Protein AF-A0AA45WPL4-F1 (afdb_monomer_lite)

Secondary structure (DSSP, 8-state):
-PPPHHHHHHTT-SSEEEEETTSTTHHHHTTS-EEES-BTTBTTEEEEESSHHHHHHHHHHHTTPPTTSHHHHHHHHHHTT--HHHHHHHHHHHHHHHHHSS--HHHHHHEEEEEETTEEEEEETTTHHHHHHHHHHH---TTTTTSPEEEEETTTTEEEEE-TT-HHHHHHHHHHHH-----

Foldseek 3Di:
DFAAQLVLVVLPQFFKDKDFCPDPCVVVQVVADWDACLQVVHRRIIIGGNHPVLVVVLVVQCVVPDHQALSSQQSVCVSRVAQNQQSNVVSVQSVVCVVPVDRDPQCQQFWKWKGFQNDTGIGGLVCQLVRLVCVCVSGVRPSRLQTWMWIARNNVRDIDTHHRPRSVVVVVVSVVSVDDPDD

Structure (mmCIF, N/CA/C/O backbone):
data_AF-A0AA45WPL4-F1
#
_entry.id   AF-A0AA45WPL4-F1
#
loop_
_atom_site.group_PDB
_atom_site.id
_atom_site.type_symbol
_atom_site.label_atom_id
_atom_site.label_alt_id
_atom_site.label_comp_id
_atom_site.label_asym_id
_atom_site.label_entity_id
_atom_site.label_seq_id
_atom_site.pdbx_PDB_ins_code
_atom_site.Cartn_x
_atom_site.Cartn_y
_atom_site.Cartn_z
_atom_site.occupancy
_atom_site.B_iso_or_equiv
_atom_site.auth_seq_id
_atom_site.auth_comp_id
_atom_site.auth_asym_id
_atom_site.auth_atom_id
_atom_site.pdbx_PDB_model_num
ATOM 1 N N . MET A 1 1 ? -7.779 7.162 -15.766 1.00 62.03 1 MET A N 1
ATOM 2 C CA . MET A 1 1 ? -8.071 7.581 -14.372 1.00 62.03 1 MET A CA 1
ATOM 3 C C . MET A 1 1 ? -7.692 6.439 -13.438 1.00 62.03 1 MET A C 1
ATOM 5 O O . MET A 1 1 ? -8.066 5.308 -13.721 1.00 62.03 1 MET A O 1
ATOM 9 N N . LYS A 1 2 ? -6.918 6.709 -12.378 1.00 86.50 2 LYS A N 1
ATOM 10 C CA . LYS A 1 2 ? -6.468 5.687 -11.415 1.00 86.50 2 LYS A CA 1
ATOM 11 C C . LYS A 1 2 ? -7.660 5.191 -10.585 1.00 86.50 2 LYS A C 1
ATOM 13 O O . LYS A 1 2 ? -8.451 6.012 -10.121 1.00 86.50 2 LYS A O 1
ATOM 18 N N . LYS A 1 3 ? -7.787 3.874 -10.401 1.00 91.75 3 LYS A N 1
ATOM 19 C CA . LYS A 1 3 ? -8.833 3.290 -9.549 1.00 91.75 3 LYS A CA 1
ATOM 20 C C . LYS A 1 3 ? -8.637 3.725 -8.098 1.00 91.75 3 LYS A C 1
ATOM 22 O O . LYS A 1 3 ? -7.510 3.690 -7.602 1.00 91.75 3 LYS A O 1
ATOM 27 N N . ARG A 1 4 ? -9.713 4.124 -7.418 1.00 94.25 4 ARG A N 1
ATOM 28 C CA . ARG A 1 4 ? -9.659 4.506 -5.999 1.00 94.25 4 ARG A CA 1
ATOM 29 C C . ARG A 1 4 ? -9.655 3.258 -5.110 1.00 94.25 4 ARG A C 1
ATOM 31 O O . ARG A 1 4 ? -10.276 2.253 -5.442 1.00 94.25 4 ARG A O 1
ATOM 38 N N . TRP A 1 5 ? -8.976 3.325 -3.967 1.00 95.69 5 TRP A N 1
ATOM 39 C CA . TRP A 1 5 ? -8.842 2.202 -3.025 1.00 95.69 5 TRP A CA 1
ATOM 40 C C . TRP A 1 5 ? -10.181 1.685 -2.491 1.00 95.69 5 TRP A C 1
ATOM 42 O O . TRP A 1 5 ? -10.359 0.475 -2.383 1.00 95.69 5 TRP A O 1
ATOM 52 N N . TYR A 1 6 ? -11.148 2.568 -2.220 1.00 96.69 6 TYR A N 1
ATOM 53 C CA . TYR A 1 6 ? -12.468 2.147 -1.742 1.00 96.69 6 TYR A CA 1
ATOM 54 C C . TYR A 1 6 ? -13.265 1.399 -2.819 1.00 96.69 6 TYR A C 1
ATOM 56 O O . TYR A 1 6 ? -14.029 0.506 -2.489 1.00 96.69 6 TYR A O 1
ATOM 64 N N . GLN A 1 7 ? -13.057 1.702 -4.107 1.00 97.44 7 GLN A N 1
ATOM 65 C CA . GLN A 1 7 ? -13.690 0.954 -5.199 1.00 97.44 7 GLN A CA 1
ATOM 66 C C . GLN A 1 7 ? -13.121 -0.463 -5.280 1.00 97.44 7 GLN A C 1
ATOM 68 O O . GLN A 1 7 ? -13.872 -1.413 -5.408 1.00 97.44 7 GLN A O 1
ATOM 73 N N . ALA A 1 8 ? -11.801 -0.616 -5.129 1.00 97.75 8 ALA A N 1
ATOM 74 C CA . ALA A 1 8 ? -11.160 -1.931 -5.066 1.00 97.75 8 ALA A CA 1
ATOM 75 C C . ALA A 1 8 ? -11.653 -2.787 -3.888 1.00 97.75 8 ALA A C 1
ATOM 77 O O . ALA A 1 8 ? -11.736 -4.009 -3.994 1.00 97.75 8 ALA A O 1
ATOM 78 N N . PHE A 1 9 ? -11.975 -2.138 -2.768 1.00 98.44 9 PHE A N 1
ATOM 79 C CA . PHE A 1 9 ? -12.618 -2.784 -1.632 1.00 98.44 9 PHE A CA 1
ATOM 80 C C . PHE A 1 9 ? -14.067 -3.177 -1.948 1.00 98.44 9 PHE A C 1
ATOM 82 O O . PHE A 1 9 ? -14.431 -4.325 -1.737 1.00 98.44 9 PHE A O 1
ATOM 89 N N . LEU A 1 10 ? -14.877 -2.286 -2.524 1.00 97.88 10 LEU A N 1
ATOM 90 C CA . LEU A 1 10 ? -16.260 -2.611 -2.907 1.00 97.88 10 LEU A CA 1
ATOM 91 C C . LEU A 1 10 ? -16.349 -3.698 -3.994 1.00 97.88 10 LEU A C 1
ATOM 93 O O . LEU A 1 10 ? -17.303 -4.466 -4.004 1.00 97.88 10 LEU A O 1
ATOM 97 N N . ASP A 1 11 ? -15.341 -3.806 -4.860 1.00 97.75 11 ASP A N 1
ATOM 98 C CA . ASP A 1 11 ? -15.209 -4.895 -5.836 1.00 97.75 11 ASP A CA 1
ATOM 99 C C . ASP A 1 11 ? -14.791 -6.236 -5.196 1.00 97.75 11 ASP A C 1
ATOM 101 O O . ASP A 1 11 ? -14.702 -7.246 -5.890 1.00 97.75 11 ASP A O 1
ATOM 105 N N . GLY A 1 12 ? -14.488 -6.262 -3.893 1.00 97.56 12 GLY A N 1
ATOM 106 C CA . GLY A 1 12 ? -14.286 -7.482 -3.104 1.00 97.56 12 GLY A CA 1
ATOM 107 C C . GLY A 1 12 ? -12.872 -8.070 -3.102 1.00 97.56 12 GLY A C 1
ATOM 108 O O . GLY A 1 12 ? -12.621 -9.028 -2.376 1.00 97.56 12 GLY A O 1
ATOM 109 N N . TYR A 1 13 ? -11.922 -7.523 -3.868 1.00 97.19 13 TYR A N 1
ATOM 110 C CA . TYR A 1 13 ? -10.567 -8.095 -3.952 1.00 97.19 13 TYR A CA 1
ATOM 111 C C . TYR A 1 13 ? -9.539 -7.426 -3.035 1.00 97.19 13 TYR A C 1
ATOM 113 O O . TYR A 1 13 ? -8.466 -7.986 -2.817 1.00 97.19 13 TYR A O 1
ATOM 121 N N . LYS A 1 14 ? -9.830 -6.238 -2.490 1.00 97.75 14 LYS A N 1
ATOM 122 C CA . LYS A 1 14 ? -8.986 -5.609 -1.465 1.00 97.75 14 LYS A CA 1
ATOM 123 C C . LYS A 1 14 ? -9.495 -6.001 -0.066 1.00 97.75 14 LYS A C 1
ATOM 125 O O . LYS A 1 14 ? -10.667 -5.755 0.217 1.00 97.75 14 LYS A O 1
ATOM 130 N N . PRO A 1 15 ? -8.648 -6.560 0.822 1.00 98.31 15 PRO A N 1
ATOM 131 C CA . PRO A 1 15 ? -9.104 -7.157 2.086 1.00 98.31 15 PRO A CA 1
ATOM 132 C C . PRO A 1 15 ? -9.588 -6.132 3.119 1.00 98.31 15 PRO A C 1
ATOM 134 O O . PRO A 1 15 ? -10.511 -6.407 3.888 1.00 98.31 15 PRO A O 1
ATOM 137 N N . ALA A 1 16 ? -8.976 -4.948 3.130 1.00 98.62 16 ALA A N 1
ATOM 138 C CA . ALA A 1 16 ? -9.343 -3.852 4.010 1.00 98.62 16 ALA A CA 1
ATOM 139 C C . ALA A 1 16 ? -9.101 -2.501 3.337 1.00 98.62 16 ALA A C 1
ATOM 141 O O . ALA A 1 16 ? -8.290 -2.380 2.411 1.00 98.62 16 ALA A O 1
ATOM 142 N N . VAL A 1 17 ? -9.780 -1.466 3.822 1.00 98.38 17 VAL A N 1
ATOM 143 C CA . VAL A 1 17 ? -9.595 -0.096 3.348 1.00 98.38 17 VAL A CA 1
ATOM 144 C C . VAL A 1 17 ? -9.651 0.899 4.496 1.00 98.38 17 VAL A C 1
ATOM 146 O O . VAL A 1 17 ? -10.545 0.847 5.334 1.00 98.38 17 VAL A O 1
ATOM 149 N N . LEU A 1 18 ? -8.678 1.806 4.521 1.00 97.69 18 LEU A N 1
ATOM 150 C CA . LEU A 1 18 ? -8.661 2.952 5.417 1.00 97.69 18 LEU A CA 1
ATOM 151 C C . LEU A 1 18 ? -9.341 4.129 4.718 1.00 97.69 18 LEU A C 1
ATOM 153 O O . LEU A 1 18 ? -8.973 4.471 3.594 1.00 97.69 18 LEU A O 1
ATOM 157 N N . GLU A 1 19 ? -10.322 4.737 5.369 1.00 96.94 19 GLU A N 1
ATOM 158 C CA . GLU A 1 19 ? -11.061 5.879 4.834 1.00 96.94 19 GLU A CA 1
ATOM 159 C C . GLU A 1 19 ? -11.538 6.795 5.965 1.00 96.94 19 GLU A C 1
ATOM 161 O O . GLU A 1 19 ? -11.594 6.389 7.126 1.00 96.94 19 GLU A O 1
ATOM 166 N N . LEU A 1 20 ? -11.879 8.041 5.645 1.00 96.69 20 LEU A N 1
ATOM 167 C CA . LEU A 1 20 ? -12.448 8.971 6.619 1.00 96.69 20 LEU A CA 1
ATOM 168 C C . LEU A 1 20 ? -13.971 8.856 6.668 1.00 96.69 20 LEU A C 1
ATOM 170 O O . LEU A 1 20 ? -14.632 8.784 5.632 1.00 96.69 20 LEU A O 1
ATOM 174 N N . ASN A 1 21 ? -14.555 8.955 7.863 1.00 95.19 21 ASN A N 1
ATOM 175 C CA . ASN A 1 21 ? -16.013 8.978 8.022 1.00 95.19 21 ASN A CA 1
ATOM 176 C C . ASN A 1 21 ? -16.698 10.221 7.420 1.00 95.19 21 ASN A C 1
ATOM 178 O O . ASN A 1 21 ? -17.917 10.251 7.275 1.00 95.19 21 ASN A O 1
ATOM 182 N N . THR A 1 22 ? -15.918 11.226 7.019 1.00 94.56 22 THR A N 1
ATOM 183 C CA . THR A 1 22 ? -16.379 12.406 6.277 1.00 94.56 22 THR A CA 1
ATOM 184 C C . THR A 1 22 ? -16.281 12.248 4.760 1.00 94.56 22 THR A C 1
ATOM 186 O O . THR A 1 22 ? -16.715 13.136 4.030 1.00 94.56 22 THR A O 1
ATOM 189 N N . HIS A 1 23 ? -15.670 11.172 4.259 1.00 94.31 23 HIS A N 1
ATOM 190 C CA . HIS A 1 23 ? -15.522 10.956 2.825 1.00 94.31 23 HIS A CA 1
ATOM 191 C C . HIS A 1 23 ? -16.828 10.430 2.207 1.00 94.31 23 HIS A C 1
ATOM 193 O O . HIS A 1 23 ? -17.570 9.672 2.830 1.00 94.31 23 HIS A O 1
ATOM 199 N N . GLN A 1 24 ? -17.095 10.783 0.945 1.00 93.44 24 GLN A N 1
ATOM 200 C CA . GLN A 1 24 ? -18.337 10.419 0.243 1.00 93.44 24 GLN A CA 1
ATOM 201 C C . GLN A 1 24 ? -18.592 8.903 0.150 1.00 93.44 24 GLN A C 1
ATOM 203 O O . GLN A 1 24 ? -19.737 8.480 0.021 1.00 93.44 24 GLN A O 1
ATOM 208 N N . SER A 1 25 ? -17.538 8.081 0.219 1.00 92.75 25 SER A N 1
ATOM 209 C CA . SER A 1 25 ? -17.641 6.616 0.182 1.00 92.75 25 SER A CA 1
ATOM 210 C C . SER A 1 25 ? -18.084 6.001 1.512 1.00 92.75 25 SER A C 1
ATOM 212 O O . SER A 1 25 ? -18.474 4.836 1.522 1.00 92.75 25 SER A O 1
ATOM 214 N N . TYR A 1 26 ? -18.063 6.747 2.625 1.00 95.38 26 TYR A N 1
ATOM 215 C CA . TYR A 1 26 ? -18.383 6.212 3.953 1.00 95.38 26 TYR A CA 1
ATOM 216 C C . TYR A 1 26 ? -19.771 5.563 4.007 1.00 95.38 26 TYR A C 1
ATOM 218 O O . TYR A 1 26 ? -19.935 4.503 4.603 1.00 95.38 26 TYR A O 1
ATOM 226 N N . SER A 1 27 ? -20.761 6.145 3.325 1.00 95.38 27 SER A N 1
ATOM 227 C CA . SER A 1 27 ? -22.127 5.608 3.272 1.00 95.38 27 SER A CA 1
ATOM 228 C C . SER A 1 27 ? -22.209 4.202 2.670 1.00 95.38 27 SER A C 1
ATOM 230 O O . SER A 1 27 ? -23.088 3.442 3.064 1.00 95.38 27 SER A O 1
ATOM 232 N N . GLN A 1 28 ? -21.298 3.854 1.757 1.00 96.00 28 GLN A N 1
ATOM 233 C CA . GLN A 1 28 ? -21.207 2.528 1.139 1.00 96.00 28 GLN A CA 1
ATOM 234 C C . GLN A 1 28 ? -20.368 1.556 1.978 1.00 96.00 28 GLN A C 1
ATOM 236 O O . GLN A 1 28 ? -20.540 0.347 1.870 1.00 96.00 28 GLN A O 1
ATOM 241 N N . LEU A 1 29 ? -19.446 2.079 2.790 1.00 97.62 29 LEU A N 1
ATOM 242 C CA . LEU A 1 29 ? -18.500 1.288 3.577 1.00 97.62 29 LEU A CA 1
ATOM 243 C C . LEU A 1 29 ? -19.014 0.959 4.983 1.00 97.62 29 LEU A C 1
ATOM 245 O O . LEU A 1 29 ? -18.652 -0.077 5.523 1.00 97.62 29 LEU A O 1
ATOM 249 N N . LYS A 1 30 ? -19.868 1.803 5.575 1.00 96.44 30 LYS A N 1
ATOM 250 C CA . LYS A 1 30 ? -20.337 1.669 6.969 1.00 96.44 30 LYS A CA 1
ATOM 251 C C . LYS A 1 30 ? -21.077 0.363 7.288 1.00 96.44 30 LYS A C 1
ATOM 253 O O . LYS A 1 30 ? -21.182 0.017 8.458 1.00 96.44 30 LYS A O 1
ATOM 258 N N . GLU A 1 31 ? -21.574 -0.334 6.267 1.00 95.94 31 GLU A N 1
ATOM 259 C CA . GLU A 1 31 ? -22.240 -1.636 6.406 1.00 95.94 31 GLU A CA 1
ATOM 260 C C . GLU A 1 31 ? -21.239 -2.793 6.594 1.00 95.94 31 GLU A C 1
ATOM 262 O O . GLU A 1 31 ? -21.626 -3.887 6.995 1.00 95.94 31 GLU A O 1
ATOM 267 N N . TYR A 1 32 ? -19.950 -2.567 6.320 1.00 98.50 32 TYR A N 1
ATOM 268 C CA . TYR A 1 32 ? -18.888 -3.549 6.531 1.00 98.50 32 TYR A CA 1
ATOM 269 C C . TYR A 1 32 ? -18.350 -3.487 7.971 1.00 98.50 32 TYR A C 1
ATOM 271 O O . TYR A 1 32 ? -18.345 -2.408 8.583 1.00 98.50 32 TYR A O 1
ATOM 279 N N . PRO A 1 33 ? -17.823 -4.606 8.511 1.00 98.62 33 PRO A N 1
ATOM 280 C CA . PRO A 1 33 ? -17.096 -4.605 9.776 1.00 98.62 33 PRO A CA 1
ATOM 281 C C . PRO A 1 33 ? -15.981 -3.560 9.765 1.00 98.62 33 PRO A C 1
ATOM 283 O O . PRO A 1 33 ? -15.220 -3.466 8.797 1.00 98.62 33 PRO A O 1
ATOM 286 N N . HIS A 1 34 ? -15.886 -2.754 10.821 1.00 98.44 34 HIS A N 1
ATOM 287 C CA . HIS A 1 34 ? -14.920 -1.663 10.870 1.00 98.44 34 HIS A CA 1
ATOM 288 C C . HIS A 1 34 ? -14.485 -1.284 12.281 1.00 98.44 34 HIS A C 1
ATOM 290 O O . HIS A 1 34 ? -15.150 -1.568 13.277 1.00 98.44 34 HIS A O 1
ATOM 296 N N . ILE A 1 35 ? -13.341 -0.608 12.342 1.00 97.62 35 ILE A N 1
ATOM 297 C CA . ILE A 1 35 ? -12.788 0.012 13.546 1.00 97.62 35 ILE A CA 1
ATOM 298 C C . ILE A 1 35 ? -12.662 1.508 13.274 1.00 97.62 35 ILE A C 1
ATOM 300 O O . ILE A 1 35 ? -12.167 1.903 12.218 1.00 97.62 35 ILE A O 1
ATOM 304 N N . THR A 1 36 ? -13.107 2.336 14.213 1.00 96.75 36 THR A N 1
ATOM 305 C CA . THR A 1 36 ? -12.966 3.796 14.160 1.00 96.75 36 THR A CA 1
ATOM 306 C C . THR A 1 36 ? -11.709 4.252 14.901 1.00 96.75 36 THR A C 1
ATOM 308 O O . THR A 1 36 ? -11.158 3.517 15.717 1.00 96.75 36 THR A O 1
ATOM 311 N N . HIS A 1 37 ? -11.257 5.478 14.626 1.00 94.12 37 HIS A N 1
ATOM 312 C CA . HIS A 1 37 ? -10.102 6.110 15.276 1.00 94.12 37 HIS A CA 1
ATOM 313 C C . HIS A 1 37 ? -8.799 5.311 15.119 1.00 94.12 37 HIS A C 1
ATOM 315 O O . HIS A 1 37 ? -7.973 5.258 16.027 1.00 94.12 37 HIS A O 1
ATOM 321 N N . VAL A 1 38 ? -8.620 4.661 13.967 1.00 94.00 38 VAL A N 1
ATOM 322 C CA . VAL A 1 38 ? -7.483 3.760 13.733 1.00 94.00 38 VAL A CA 1
ATOM 323 C C . VAL A 1 38 ? -6.170 4.529 13.696 1.00 94.00 38 VAL A C 1
ATOM 325 O O . VAL A 1 38 ? -5.194 4.069 14.281 1.00 94.00 38 VAL A O 1
ATOM 328 N N . LEU A 1 39 ? -6.146 5.698 13.049 1.00 93.06 39 LEU A N 1
ATOM 329 C CA . LEU A 1 39 ? -5.015 6.624 13.040 1.00 93.06 39 LEU A CA 1
ATOM 330 C C . LEU A 1 39 ? -5.104 7.590 14.238 1.00 93.06 39 LEU A C 1
ATOM 332 O O . LEU A 1 39 ? -6.079 8.341 14.321 1.00 93.06 39 LEU A O 1
ATOM 336 N N . PRO A 1 40 ? -4.088 7.674 15.117 1.00 88.25 40 PRO A N 1
ATOM 337 C CA . PRO A 1 40 ? -4.193 8.489 16.332 1.00 88.25 40 PRO A CA 1
ATOM 338 C C . PRO A 1 40 ? -4.284 10.009 16.088 1.00 88.25 40 PRO A C 1
ATOM 340 O O . PRO A 1 40 ? -4.866 10.720 16.900 1.00 88.25 40 PRO A O 1
ATOM 343 N N . HIS A 1 41 ? -3.741 10.521 14.979 1.00 89.88 41 HIS A N 1
ATOM 344 C CA . HIS A 1 41 ? -3.797 11.945 14.604 1.00 89.88 41 HIS A CA 1
ATOM 345 C C . HIS A 1 41 ? -5.023 12.296 13.754 1.00 89.88 41 HIS A C 1
ATOM 347 O O . HIS A 1 41 ? -5.254 13.466 13.461 1.00 89.88 41 HIS A O 1
ATOM 353 N N . GLU A 1 42 ? -5.801 11.299 13.332 1.00 94.62 42 GLU A N 1
ATOM 354 C CA . GLU A 1 42 ? -6.963 11.501 12.479 1.00 94.62 42 GLU A CA 1
ATOM 355 C C . GLU A 1 42 ? -8.157 10.748 13.075 1.00 94.62 42 GLU A C 1
ATOM 357 O O . GLU A 1 42 ? -8.425 9.598 12.710 1.00 94.62 42 GLU A O 1
ATOM 362 N N . PRO A 1 43 ? -8.904 11.374 14.002 1.00 93.12 43 PRO A N 1
ATOM 363 C CA . PRO A 1 43 ? -10.008 10.720 14.696 1.00 93.12 43 PRO A CA 1
ATOM 364 C C . PRO A 1 43 ? -11.158 10.342 13.757 1.00 93.12 43 PRO A C 1
ATOM 366 O O . PRO A 1 43 ? -12.019 9.563 14.146 1.00 93.12 43 PRO A O 1
ATOM 369 N N . ARG A 1 44 ? -11.206 10.841 12.520 1.00 96.50 44 ARG A N 1
ATOM 370 C CA . ARG A 1 44 ? -12.226 10.431 11.539 1.00 96.50 44 ARG A CA 1
ATOM 371 C C . ARG A 1 44 ? -11.861 9.147 10.802 1.00 96.50 44 ARG A C 1
ATOM 373 O O . ARG A 1 44 ? -12.678 8.643 10.032 1.00 96.50 44 ARG A O 1
ATOM 380 N N . SER A 1 45 ? -10.652 8.629 11.005 1.00 97.00 45 SER A N 1
ATOM 381 C CA . SER A 1 45 ? -10.167 7.427 10.334 1.00 97.00 45 SER A CA 1
ATOM 382 C C . SER A 1 45 ? -10.975 6.191 10.722 1.00 97.00 45 SER A C 1
ATOM 384 O O . SER A 1 45 ? -11.259 5.939 11.892 1.00 97.00 45 SER A O 1
ATOM 386 N N . CYS A 1 46 ? -11.345 5.410 9.717 1.00 98.12 46 CYS A N 1
ATOM 387 C CA . CYS A 1 46 ? -12.048 4.146 9.847 1.00 98.12 46 CYS A CA 1
ATOM 388 C C . CYS A 1 46 ? -11.337 3.102 8.984 1.00 98.12 46 CYS A C 1
ATOM 390 O O . CYS A 1 46 ? -11.090 3.344 7.801 1.00 98.12 46 CYS A O 1
ATOM 392 N N . LEU A 1 47 ? -11.015 1.946 9.561 1.00 98.56 47 LEU A N 1
ATOM 393 C CA . LEU A 1 47 ? -10.515 0.789 8.819 1.00 98.56 47 LEU A CA 1
ATOM 394 C C . LEU A 1 47 ? -11.663 -0.199 8.645 1.00 98.56 47 LEU A C 1
ATOM 396 O O . LEU A 1 47 ? -12.165 -0.734 9.632 1.00 98.56 47 LEU A O 1
ATOM 400 N N . PHE A 1 48 ? -12.075 -0.409 7.400 1.00 98.75 48 PHE A N 1
ATOM 401 C CA . PHE A 1 48 ? -13.133 -1.338 7.008 1.00 98.75 48 PHE A CA 1
ATOM 402 C C . PHE A 1 48 ? -12.531 -2.652 6.525 1.00 98.75 48 PHE A C 1
ATOM 404 O O . PHE A 1 48 ? -11.470 -2.649 5.899 1.00 98.75 48 PHE A O 1
ATOM 411 N N . PHE A 1 49 ? -13.228 -3.758 6.770 1.00 98.81 49 PHE A N 1
ATOM 412 C CA . PHE A 1 49 ? -12.792 -5.120 6.471 1.00 98.81 49 PHE A CA 1
ATOM 413 C C . PHE A 1 49 ? -13.858 -5.856 5.662 1.00 98.81 49 PHE A C 1
ATOM 415 O O . PHE A 1 49 ? -15.047 -5.635 5.868 1.00 98.81 49 PHE A O 1
ATOM 422 N N . GLN A 1 50 ? -13.456 -6.770 4.774 1.00 98.25 50 GLN A N 1
ATOM 423 C CA . GLN A 1 50 ? -14.425 -7.571 4.005 1.00 98.25 50 GLN A CA 1
ATOM 424 C C . GLN A 1 50 ? -15.318 -8.452 4.895 1.00 98.25 50 GLN A C 1
ATOM 426 O O . GLN A 1 50 ? -16.417 -8.818 4.490 1.00 98.25 50 GLN A O 1
ATOM 431 N N . ASN A 1 51 ? -14.845 -8.834 6.086 1.00 98.31 51 ASN A N 1
ATOM 432 C CA . ASN A 1 51 ? -15.576 -9.677 7.030 1.00 98.31 51 ASN A CA 1
ATOM 433 C C . ASN A 1 51 ? -15.019 -9.555 8.461 1.00 98.31 51 ASN A C 1
ATOM 435 O O . ASN A 1 51 ? -13.938 -9.002 8.685 1.00 98.31 51 ASN A O 1
ATOM 439 N N . ASP A 1 52 ? -15.758 -10.111 9.425 1.00 98.50 52 ASP A N 1
ATOM 440 C CA . ASP A 1 52 ? -15.408 -10.076 10.849 1.00 98.50 52 ASP A CA 1
ATOM 441 C C . ASP A 1 52 ? -14.117 -10.831 11.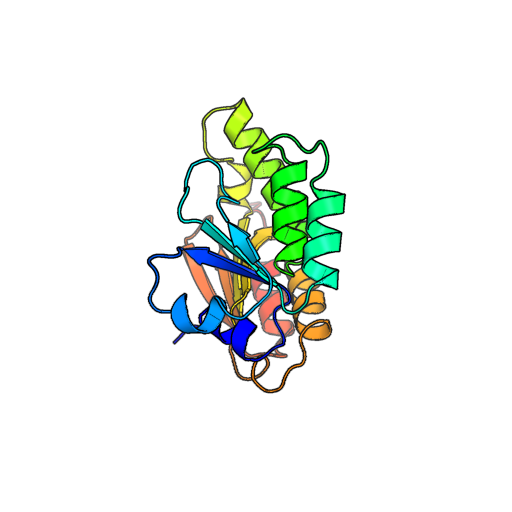176 1.00 98.50 52 ASP A C 1
ATOM 443 O O . ASP A 1 52 ? -13.395 -10.434 12.090 1.00 98.50 52 ASP A O 1
ATOM 447 N N . THR A 1 53 ? -13.787 -11.893 10.433 1.00 98.38 53 THR A N 1
ATOM 448 C CA . THR A 1 53 ? -12.542 -12.650 10.635 1.00 98.38 53 THR A CA 1
ATOM 449 C C . THR A 1 53 ? -11.327 -11.755 10.414 1.00 98.38 53 THR A C 1
ATOM 451 O O . THR A 1 53 ? -10.484 -11.650 11.299 1.00 98.38 53 THR A O 1
ATOM 454 N N . LEU A 1 54 ? -11.280 -11.021 9.297 1.00 98.25 54 LEU A N 1
ATOM 455 C CA . LEU A 1 54 ? -10.186 -10.088 9.006 1.00 98.25 54 LEU A CA 1
ATOM 456 C C . LEU A 1 54 ? -10.086 -8.963 10.044 1.00 98.25 54 LEU A C 1
ATOM 458 O O . LEU A 1 54 ? -8.980 -8.567 10.420 1.00 98.25 54 LEU A O 1
ATOM 462 N N . MET A 1 55 ? -11.228 -8.460 10.523 1.00 98.69 55 MET A N 1
ATOM 463 C CA . MET A 1 55 ? -11.261 -7.446 11.579 1.00 98.69 55 MET A CA 1
ATOM 464 C C . MET A 1 55 ? -10.693 -7.988 12.895 1.00 98.69 55 MET A C 1
ATOM 466 O O . MET A 1 55 ? -9.885 -7.320 13.542 1.00 98.69 55 MET A O 1
ATOM 470 N N . ASN A 1 56 ? -11.110 -9.185 13.306 1.00 98.50 56 ASN A N 1
ATOM 471 C CA . ASN A 1 56 ? -10.664 -9.798 14.555 1.00 98.50 56 ASN A CA 1
ATOM 472 C C . ASN A 1 56 ? -9.180 -10.184 14.497 1.00 98.50 56 ASN A C 1
ATOM 474 O O . ASN A 1 56 ? -8.456 -9.932 15.458 1.00 98.50 56 ASN A O 1
ATOM 478 N N . ASP A 1 57 ? -8.696 -10.680 13.358 1.00 98.19 57 ASP A N 1
ATOM 479 C CA . ASP A 1 57 ? -7.270 -10.941 13.141 1.00 98.19 57 ASP A CA 1
ATOM 480 C C . ASP A 1 57 ? -6.434 -9.667 13.274 1.00 98.19 57 ASP A C 1
ATOM 482 O O . ASP A 1 57 ? -5.361 -9.681 13.879 1.00 98.19 57 ASP A O 1
ATOM 486 N N . PHE A 1 58 ? -6.920 -8.543 12.738 1.00 98.12 58 PHE A N 1
ATOM 487 C CA . PHE A 1 58 ? -6.258 -7.257 12.929 1.00 98.12 58 PHE A CA 1
ATOM 488 C C . PHE A 1 58 ? -6.245 -6.844 14.401 1.00 98.12 58 PHE A C 1
ATOM 490 O O . PHE A 1 58 ? -5.177 -6.518 14.905 1.00 98.12 58 PHE A O 1
ATOM 497 N N . LYS A 1 59 ? -7.379 -6.913 15.111 1.00 98.00 59 LYS A N 1
ATOM 498 C CA . LYS A 1 59 ? -7.432 -6.587 16.550 1.00 98.00 59 LYS A CA 1
ATOM 499 C C . LYS A 1 59 ? -6.427 -7.408 17.356 1.00 98.00 59 LYS A C 1
ATOM 501 O O . LYS A 1 59 ? -5.693 -6.833 18.147 1.00 98.00 59 LYS A O 1
ATOM 506 N N . ASN A 1 60 ? -6.342 -8.711 17.093 1.00 97.75 60 ASN A N 1
ATOM 507 C CA . ASN A 1 60 ? -5.397 -9.602 17.766 1.00 97.75 60 ASN A CA 1
ATOM 508 C C . ASN A 1 60 ? -3.938 -9.232 17.466 1.00 97.75 60 ASN A C 1
ATOM 510 O O . ASN A 1 60 ? -3.113 -9.223 18.370 1.00 97.75 60 ASN A O 1
ATOM 514 N N . ARG A 1 61 ? -3.611 -8.891 16.210 1.00 96.56 61 ARG A N 1
ATOM 515 C CA . ARG A 1 61 ? -2.260 -8.429 15.835 1.00 96.56 61 ARG A CA 1
ATOM 516 C C . ARG A 1 61 ? -1.899 -7.068 16.428 1.00 96.56 61 ARG A C 1
ATOM 518 O O . ARG A 1 61 ? -0.721 -6.774 16.562 1.00 96.56 61 ARG A O 1
ATOM 525 N N . MET A 1 62 ? -2.894 -6.242 16.735 1.00 96.62 62 MET A N 1
ATOM 526 C CA . MET A 1 62 ? -2.706 -4.908 17.303 1.00 96.62 62 MET A CA 1
ATOM 527 C C . MET A 1 62 ? -2.704 -4.896 18.835 1.00 96.62 62 MET A C 1
ATOM 529 O O . MET A 1 62 ? -2.433 -3.848 19.421 1.00 96.62 62 MET A O 1
ATOM 533 N N . ASP A 1 63 ? -3.003 -6.020 19.491 1.00 96.06 63 ASP A N 1
ATOM 534 C CA . ASP A 1 63 ? -3.020 -6.092 20.950 1.00 96.06 63 ASP A CA 1
ATOM 535 C C . ASP A 1 63 ? -1.627 -5.808 21.529 1.00 96.06 63 ASP A C 1
ATOM 537 O O . ASP A 1 63 ? -0.625 -6.392 21.117 1.00 96.06 63 ASP A O 1
ATOM 541 N N . GLY A 1 64 ? -1.552 -4.844 22.447 1.00 95.50 64 GLY A N 1
ATOM 542 C CA . GLY A 1 64 ? -0.292 -4.364 23.021 1.00 95.50 64 GLY A CA 1
ATOM 543 C C . GLY A 1 64 ? 0.639 -3.604 22.063 1.00 95.50 64 GLY A C 1
ATOM 544 O O . GLY A 1 64 ? 1.711 -3.173 22.490 1.00 95.50 64 GLY A O 1
ATOM 545 N N . VAL A 1 65 ? 0.266 -3.394 20.794 1.00 96.31 65 VAL A N 1
ATOM 546 C CA . VAL A 1 65 ? 1.100 -2.661 19.831 1.00 96.31 65 VAL A CA 1
ATOM 547 C C . VAL A 1 65 ? 1.018 -1.160 20.096 1.00 96.31 65 VAL A C 1
ATOM 549 O O . VAL A 1 65 ? -0.048 -0.546 20.023 1.00 96.31 65 VAL A O 1
ATOM 552 N N . GLN A 1 66 ? 2.170 -0.540 20.357 1.00 94.31 66 GLN A N 1
ATOM 553 C CA . GLN A 1 66 ? 2.260 0.904 20.549 1.00 94.31 66 GLN A CA 1
ATOM 554 C C . GLN A 1 66 ? 1.905 1.646 19.254 1.00 94.31 66 GLN A C 1
ATOM 556 O O . GLN A 1 66 ? 2.443 1.352 18.184 1.00 94.31 66 GLN A O 1
ATOM 561 N N . ALA A 1 67 ? 1.035 2.651 19.361 1.00 90.88 67 ALA A N 1
ATOM 562 C CA . ALA A 1 67 ? 0.703 3.545 18.258 1.00 90.88 67 ALA A CA 1
ATOM 563 C C . ALA A 1 67 ? 1.965 4.180 17.640 1.00 90.88 67 ALA A C 1
ATOM 565 O O . ALA A 1 67 ? 2.885 4.546 18.367 1.00 90.88 67 ALA A O 1
ATOM 566 N N . TYR A 1 68 ? 1.993 4.304 16.309 1.00 86.88 68 TYR A N 1
ATOM 567 C CA . TYR A 1 68 ? 3.118 4.836 15.513 1.00 86.88 68 TYR A CA 1
ATOM 568 C C . TYR A 1 68 ? 4.427 4.038 15.531 1.00 86.88 68 TYR A C 1
ATOM 570 O O . TYR A 1 68 ? 5.368 4.405 14.837 1.00 86.88 68 TYR A O 1
ATOM 578 N N . SER A 1 69 ? 4.499 2.921 16.256 1.00 93.88 69 SER A N 1
ATOM 579 C CA . SER A 1 69 ? 5.651 2.021 16.141 1.00 93.88 69 SER A CA 1
ATOM 580 C C . SER A 1 69 ? 5.776 1.435 14.726 1.00 93.88 69 SER A C 1
ATOM 582 O O . SER A 1 69 ? 4.794 1.362 13.975 1.00 93.88 69 SER A O 1
ATOM 584 N N . GLY A 1 70 ? 6.955 0.925 14.355 1.00 95.25 70 GLY A N 1
ATOM 585 C CA . GLY A 1 70 ? 7.088 0.164 13.112 1.00 95.25 70 GLY A CA 1
ATOM 586 C C . GLY A 1 70 ? 6.156 -1.046 13.083 1.00 95.25 70 GLY A C 1
ATOM 587 O O . GLY A 1 70 ? 5.543 -1.313 12.054 1.00 95.25 70 GLY A O 1
ATOM 588 N N . ALA A 1 71 ? 5.930 -1.709 14.224 1.00 96.88 71 ALA A N 1
ATOM 589 C CA . ALA A 1 71 ? 4.943 -2.785 14.341 1.00 96.88 71 ALA A CA 1
ATOM 590 C C . ALA A 1 71 ? 3.515 -2.312 14.004 1.00 96.88 71 ALA A C 1
ATOM 592 O O . ALA A 1 71 ? 2.798 -2.993 13.269 1.00 96.88 71 ALA A O 1
ATOM 593 N N . TYR A 1 72 ? 3.120 -1.119 14.462 1.00 96.75 72 TYR A N 1
ATOM 594 C CA . TYR A 1 72 ? 1.836 -0.507 14.106 1.00 96.75 72 TYR A CA 1
ATOM 595 C C . TYR A 1 72 ? 1.719 -0.308 12.587 1.00 96.75 72 TYR A C 1
ATOM 597 O O . TYR A 1 72 ? 0.748 -0.754 11.967 1.00 96.75 72 TYR A O 1
ATOM 605 N N . HIS A 1 73 ? 2.724 0.318 11.966 1.00 96.88 73 HIS A N 1
ATOM 606 C CA . HIS A 1 73 ? 2.733 0.552 10.519 1.00 96.88 73 HIS A CA 1
ATOM 607 C C . HIS A 1 73 ? 2.758 -0.754 9.722 1.00 96.88 73 HIS A C 1
ATOM 609 O O . HIS A 1 73 ? 2.075 -0.867 8.699 1.00 96.88 73 HIS A O 1
ATOM 615 N N . TYR A 1 74 ? 3.487 -1.749 10.221 1.00 98.19 74 TYR A N 1
ATOM 616 C CA . TYR A 1 74 ? 3.574 -3.068 9.627 1.00 98.19 74 TYR A CA 1
ATOM 617 C C . TYR A 1 74 ? 2.210 -3.766 9.620 1.00 98.19 74 TYR A C 1
ATOM 619 O O . TYR A 1 74 ? 1.682 -4.106 8.561 1.00 98.19 74 TYR A O 1
ATOM 627 N N . HIS A 1 75 ? 1.574 -3.920 10.782 1.00 98.00 75 HIS A N 1
ATOM 628 C CA . HIS A 1 75 ? 0.288 -4.613 10.880 1.00 98.00 75 HIS A CA 1
ATOM 629 C C . HIS A 1 75 ? -0.829 -3.907 10.107 1.00 98.00 75 HIS A C 1
ATOM 631 O O . HIS A 1 75 ? -1.657 -4.582 9.482 1.00 98.00 75 HIS A O 1
ATOM 637 N N . LEU A 1 76 ? -0.829 -2.571 10.076 1.00 97.88 76 LEU A N 1
ATOM 638 C CA . LEU A 1 76 ? -1.753 -1.801 9.247 1.00 97.88 76 LEU A CA 1
ATOM 639 C C . LEU A 1 76 ? -1.520 -2.063 7.750 1.00 97.88 76 LEU A C 1
ATOM 641 O O . LEU A 1 76 ? -2.470 -2.364 7.027 1.00 97.88 76 LEU A O 1
ATOM 645 N N . GLY A 1 77 ? -0.271 -2.006 7.282 1.00 98.06 77 GLY A N 1
ATOM 646 C CA . GLY A 1 77 ? 0.072 -2.225 5.874 1.00 98.06 77 GLY A CA 1
ATOM 647 C C . GLY A 1 77 ? -0.277 -3.631 5.376 1.00 98.06 77 GLY A C 1
ATOM 648 O O . GLY A 1 77 ? -0.890 -3.773 4.315 1.00 98.06 77 GLY A O 1
ATOM 649 N N . ILE A 1 78 ? 0.030 -4.662 6.169 1.00 98.31 78 ILE A N 1
ATOM 650 C CA . ILE A 1 78 ? -0.342 -6.053 5.862 1.00 98.31 78 ILE A CA 1
ATOM 651 C C . ILE A 1 78 ? -1.861 -6.199 5.768 1.00 98.31 78 ILE A C 1
ATOM 653 O O . ILE A 1 78 ? -2.379 -6.812 4.837 1.00 98.31 78 ILE A O 1
ATOM 657 N N . THR A 1 79 ? -2.593 -5.583 6.694 1.00 98.31 79 THR A N 1
ATOM 658 C CA . THR A 1 79 ? -4.061 -5.643 6.727 1.00 98.31 79 THR A CA 1
ATOM 659 C C . THR A 1 79 ? -4.696 -4.976 5.511 1.00 98.31 79 THR A C 1
ATOM 661 O O . THR A 1 79 ? -5.675 -5.481 4.968 1.00 98.31 79 THR A O 1
ATOM 664 N N . LEU A 1 80 ? -4.101 -3.891 5.012 1.00 98.31 80 LEU A N 1
ATOM 665 C CA . LEU A 1 80 ? -4.511 -3.237 3.766 1.00 98.31 80 LEU A CA 1
ATOM 666 C C . LEU A 1 80 ? -4.194 -4.071 2.509 1.00 98.31 80 LEU A C 1
ATOM 668 O O . LEU A 1 80 ? -4.586 -3.682 1.402 1.00 98.31 80 LEU A O 1
ATOM 672 N N . GLY A 1 81 ? -3.525 -5.216 2.660 1.00 98.06 81 GLY A N 1
ATOM 673 C CA . GLY A 1 81 ? -3.220 -6.152 1.585 1.00 98.06 81 GLY A CA 1
ATOM 674 C C . GLY A 1 81 ? -1.983 -5.776 0.775 1.00 98.06 81 GLY A C 1
ATOM 675 O O . GLY A 1 81 ? -1.891 -6.145 -0.398 1.00 98.06 81 GLY A O 1
ATOM 676 N N . PHE A 1 82 ? -1.065 -4.998 1.348 1.00 98.50 82 PHE A N 1
ATOM 677 C CA . PHE A 1 82 ? 0.163 -4.613 0.662 1.00 98.50 82 PHE A CA 1
ATOM 678 C C . PHE A 1 82 ? 1.237 -5.711 0.725 1.00 98.50 82 PHE A C 1
ATOM 680 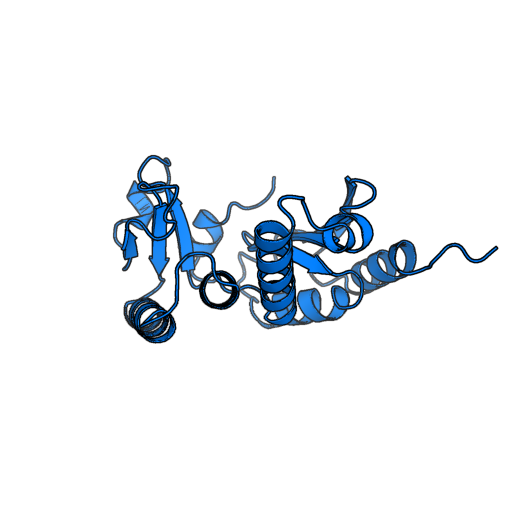O O . PHE A 1 82 ? 1.224 -6.531 1.645 1.00 98.50 82 PHE A O 1
ATOM 687 N N . PRO A 1 83 ? 2.173 -5.723 -0.240 1.00 98.31 83 PRO A N 1
ATOM 688 C CA . PRO A 1 83 ? 3.304 -6.646 -0.239 1.00 98.31 83 PRO A CA 1
ATOM 689 C C . PRO A 1 83 ? 4.182 -6.513 1.021 1.00 98.31 83 PRO A C 1
ATOM 691 O O . PRO A 1 83 ? 4.512 -5.402 1.440 1.00 98.31 83 PRO A O 1
ATOM 694 N N . GLU A 1 84 ? 4.576 -7.638 1.623 1.00 97.88 84 GLU A N 1
ATOM 695 C CA . GLU A 1 84 ? 5.197 -7.669 2.956 1.00 97.88 84 GLU A CA 1
ATOM 696 C C . GLU A 1 84 ? 6.506 -6.874 3.053 1.00 97.88 84 GLU A C 1
ATOM 698 O O . GLU A 1 84 ? 6.650 -6.064 3.967 1.00 97.88 84 GLU A O 1
ATOM 703 N N . ARG A 1 85 ? 7.445 -7.034 2.109 1.00 97.94 85 ARG A N 1
ATOM 704 C CA . ARG A 1 85 ? 8.730 -6.310 2.171 1.00 97.94 85 ARG A CA 1
ATOM 705 C C . ARG A 1 85 ? 8.542 -4.813 1.984 1.00 97.94 85 ARG A C 1
ATOM 707 O O . ARG A 1 85 ? 9.218 -4.027 2.639 1.00 97.94 85 ARG A O 1
ATOM 714 N N . SER A 1 86 ? 7.598 -4.412 1.136 1.00 98.50 86 SER A N 1
ATOM 715 C CA . SER A 1 86 ? 7.221 -3.003 0.978 1.00 98.50 86 SER A CA 1
ATOM 716 C C . SER A 1 86 ? 6.655 -2.420 2.276 1.00 98.50 86 SER A C 1
ATOM 718 O O . SER A 1 86 ? 6.973 -1.290 2.641 1.00 98.50 86 SER A O 1
ATOM 720 N N . VAL A 1 87 ? 5.865 -3.204 3.011 1.00 98.50 87 VAL A N 1
ATOM 721 C CA . VAL A 1 87 ? 5.317 -2.810 4.315 1.00 98.50 87 VAL A CA 1
ATOM 722 C C . VAL A 1 87 ? 6.404 -2.736 5.389 1.00 98.50 87 VAL A C 1
ATOM 724 O O . VAL A 1 87 ? 6.441 -1.757 6.130 1.00 98.50 87 VAL A O 1
ATOM 727 N N . GLN A 1 88 ? 7.311 -3.716 5.455 1.00 98.25 88 GLN A N 1
ATOM 728 C CA . GLN A 1 88 ? 8.469 -3.695 6.363 1.00 98.25 88 GLN A CA 1
ATOM 729 C C . GLN A 1 88 ? 9.358 -2.483 6.097 1.00 98.25 88 GLN A C 1
ATOM 731 O O . GLN A 1 88 ? 9.733 -1.771 7.023 1.00 98.25 88 GLN A O 1
ATOM 736 N N . TYR A 1 89 ? 9.645 -2.219 4.823 1.00 98.06 89 TYR A N 1
ATOM 737 C CA . TYR A 1 89 ? 10.410 -1.058 4.401 1.00 98.06 89 TYR A CA 1
ATOM 738 C C . TYR A 1 89 ? 9.753 0.245 4.846 1.00 98.06 89 TYR A C 1
ATOM 740 O O . TYR A 1 89 ? 10.389 1.054 5.513 1.00 98.06 89 TYR A O 1
ATOM 748 N N . TYR A 1 90 ? 8.465 0.425 4.544 1.00 97.69 90 TYR A N 1
ATOM 749 C CA . TYR A 1 90 ? 7.733 1.618 4.959 1.00 97.69 90 TYR A CA 1
ATOM 750 C C . TYR A 1 90 ? 7.722 1.780 6.484 1.00 97.69 90 TYR A C 1
ATOM 752 O O . TYR A 1 90 ? 7.990 2.872 6.978 1.00 97.69 90 TYR A O 1
ATOM 760 N N . ALA A 1 91 ? 7.455 0.704 7.229 1.00 97.56 91 ALA A N 1
ATOM 761 C CA . ALA A 1 91 ? 7.473 0.712 8.689 1.00 97.56 91 ALA A CA 1
ATOM 762 C C . ALA A 1 91 ? 8.833 1.163 9.240 1.00 97.56 91 ALA A C 1
ATOM 764 O O . ALA A 1 91 ? 8.879 2.065 10.072 1.00 97.56 91 ALA A O 1
ATOM 765 N N . HIS A 1 92 ? 9.928 0.614 8.710 1.00 97.25 92 HIS A N 1
ATOM 766 C CA . HIS A 1 92 ? 11.281 1.003 9.095 1.00 97.25 92 HIS A CA 1
ATOM 767 C C . HIS A 1 92 ? 11.584 2.474 8.768 1.00 97.25 92 HIS A C 1
ATOM 769 O O . HIS A 1 92 ? 12.174 3.186 9.577 1.00 97.25 92 HIS A O 1
ATOM 775 N N . MET A 1 93 ? 11.130 2.967 7.611 1.00 96.94 93 MET A N 1
ATOM 776 C CA . MET A 1 93 ? 11.273 4.379 7.248 1.00 96.94 93 MET A CA 1
ATOM 777 C C . MET A 1 93 ? 10.525 5.297 8.226 1.00 96.94 93 MET A C 1
ATOM 779 O O . MET A 1 93 ? 11.062 6.329 8.614 1.00 96.94 93 MET A O 1
ATOM 783 N N . ARG A 1 94 ? 9.317 4.926 8.674 1.00 95.25 94 ARG A N 1
ATOM 784 C CA . ARG A 1 94 ? 8.580 5.707 9.686 1.00 95.25 94 ARG A CA 1
ATOM 785 C C . ARG A 1 94 ? 9.294 5.733 11.041 1.00 95.25 94 ARG A C 1
ATOM 787 O O . ARG A 1 94 ? 9.317 6.778 11.677 1.00 95.25 94 ARG A O 1
ATOM 794 N N . GLU A 1 95 ? 9.909 4.625 11.458 1.00 94.12 95 GLU A N 1
ATOM 795 C CA . GLU A 1 95 ? 10.714 4.585 12.691 1.00 94.12 95 GLU A CA 1
ATOM 796 C C . GLU A 1 95 ? 11.933 5.513 12.614 1.00 94.12 95 GLU A C 1
ATOM 798 O O . GLU A 1 95 ? 12.234 6.216 13.576 1.00 94.12 95 GLU A O 1
ATOM 803 N N . ILE A 1 96 ? 12.620 5.543 11.467 1.00 94.06 96 ILE A N 1
ATOM 804 C CA . ILE A 1 96 ? 13.739 6.467 11.237 1.00 94.06 96 ILE A CA 1
ATOM 805 C C . ILE A 1 96 ? 13.254 7.919 11.250 1.00 94.06 96 ILE A C 1
ATOM 807 O O . ILE A 1 96 ? 13.901 8.762 11.867 1.00 94.06 96 ILE A O 1
ATOM 811 N N . GLU A 1 97 ? 12.132 8.214 10.588 1.00 94.75 97 GLU A N 1
ATOM 812 C CA . GLU A 1 97 ? 11.552 9.561 10.552 1.00 94.75 97 GLU A CA 1
ATOM 813 C C . GLU A 1 97 ? 11.212 10.064 11.957 1.00 94.75 97 GLU A C 1
ATOM 815 O O . GLU A 1 97 ? 11.553 11.193 12.294 1.00 94.75 97 GLU A O 1
ATOM 820 N N . GLU A 1 98 ? 10.621 9.215 12.799 1.00 91.62 98 GLU A N 1
ATOM 821 C CA . GLU A 1 98 ? 10.319 9.550 14.195 1.00 91.62 98 GLU A CA 1
ATOM 822 C C . GLU A 1 98 ? 11.596 9.790 15.019 1.00 91.62 98 GLU A C 1
ATOM 824 O O . GLU A 1 98 ? 11.657 10.718 15.822 1.00 91.62 98 GLU A O 1
ATOM 829 N N . LEU A 1 99 ? 12.641 8.980 14.809 1.00 91.56 99 LEU A N 1
ATOM 830 C CA . LEU A 1 99 ? 13.913 9.103 15.530 1.00 91.56 99 LEU A CA 1
ATOM 831 C C . LEU A 1 99 ? 14.677 10.383 15.156 1.00 91.56 99 LEU A C 1
ATOM 833 O O . LEU A 1 99 ? 15.292 11.015 16.016 1.00 91.56 99 LEU A O 1
ATOM 837 N N . VAL A 1 100 ? 14.701 10.720 13.865 1.00 93.75 100 VAL A N 1
ATOM 838 C CA . VAL A 1 100 ? 15.543 11.791 13.308 1.00 93.75 100 VAL A CA 1
ATOM 839 C C . VAL A 1 100 ? 14.777 13.111 13.171 1.00 93.75 100 VAL A C 1
ATOM 841 O O . VAL A 1 100 ? 15.391 14.174 13.169 1.00 93.75 100 VAL A O 1
ATOM 844 N N . GLY A 1 101 ? 13.446 13.069 13.085 1.00 94.38 101 GLY A N 1
ATOM 845 C CA . GLY A 1 101 ? 12.595 14.236 12.834 1.00 94.38 101 GLY A CA 1
ATOM 846 C C . GLY A 1 101 ? 12.621 14.725 11.381 1.00 94.38 101 GLY A C 1
ATOM 847 O O . GLY A 1 101 ? 12.108 15.804 11.086 1.00 94.38 101 GLY A O 1
ATOM 848 N N . GLU A 1 102 ? 13.219 13.953 10.471 1.00 94.94 102 GLU A N 1
ATOM 849 C CA . GLU A 1 102 ? 13.353 14.275 9.050 1.00 94.94 102 GLU A CA 1
ATOM 850 C C . GLU A 1 102 ? 12.917 13.099 8.176 1.00 94.94 102 GLU A C 1
ATOM 852 O O . GLU A 1 102 ? 13.065 11.932 8.544 1.00 94.94 102 GLU A O 1
ATOM 857 N N . TYR A 1 103 ? 12.418 13.405 6.976 1.00 93.62 103 TYR A N 1
ATOM 858 C CA . TYR A 1 103 ? 12.009 12.374 6.029 1.00 93.62 103 TYR A CA 1
ATOM 859 C C . TYR A 1 103 ? 13.218 11.517 5.592 1.00 93.62 103 TYR A C 1
ATOM 861 O O . TYR A 1 103 ? 14.242 12.082 5.191 1.00 93.62 103 TYR A O 1
ATOM 869 N N . PRO A 1 104 ? 13.134 10.171 5.605 1.00 95.62 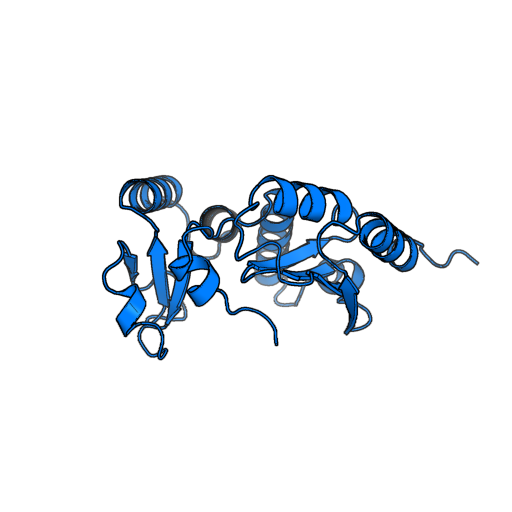104 PRO A N 1
ATOM 870 C CA . PRO A 1 104 ? 14.299 9.318 5.390 1.00 95.62 104 PRO A CA 1
ATOM 871 C C . PRO A 1 104 ? 14.916 9.486 4.001 1.00 95.62 104 PRO A C 1
ATOM 873 O O . PRO A 1 104 ? 14.263 9.274 2.976 1.00 95.62 104 PRO A O 1
ATOM 876 N N . ILE A 1 105 ? 16.215 9.799 3.961 1.00 94.81 105 ILE A N 1
ATOM 877 C CA . ILE A 1 105 ? 16.953 9.988 2.705 1.00 94.81 105 ILE A CA 1
ATOM 878 C C . ILE A 1 105 ? 16.935 8.737 1.823 1.00 94.81 105 ILE A C 1
ATOM 880 O O . ILE A 1 105 ? 16.880 8.851 0.600 1.00 94.81 105 ILE A O 1
ATOM 884 N N . ASP A 1 106 ? 16.933 7.547 2.427 1.00 94.94 106 ASP A N 1
ATOM 885 C CA . ASP A 1 106 ? 16.830 6.294 1.683 1.00 94.94 106 ASP A CA 1
ATOM 886 C C . ASP A 1 106 ? 15.505 6.208 0.910 1.00 94.94 106 ASP A C 1
ATOM 888 O O . ASP A 1 106 ? 15.512 5.886 -0.277 1.00 94.94 106 ASP A O 1
ATOM 892 N N . GLU A 1 107 ? 14.383 6.612 1.515 1.00 95.31 107 GLU A N 1
ATOM 893 C CA . GLU A 1 107 ? 13.086 6.634 0.832 1.00 95.31 107 GLU A CA 1
ATOM 894 C C . GLU A 1 107 ? 13.045 7.655 -0.308 1.00 95.31 107 GLU A C 1
ATOM 896 O O . GLU A 1 107 ? 12.421 7.402 -1.340 1.00 95.31 107 GLU A O 1
ATOM 901 N N . VAL A 1 108 ? 13.768 8.769 -0.186 1.00 94.62 108 VAL A N 1
ATOM 902 C CA . VAL A 1 108 ? 13.934 9.727 -1.291 1.00 94.62 108 VAL A CA 1
ATOM 903 C C . VAL A 1 108 ? 14.755 9.122 -2.429 1.00 94.62 108 VAL A C 1
ATOM 905 O O . VAL A 1 108 ? 14.379 9.244 -3.591 1.00 94.62 108 VAL A O 1
ATOM 908 N N . GLN A 1 109 ? 15.888 8.485 -2.127 1.00 94.81 109 GLN A N 1
ATOM 909 C CA . GLN A 1 109 ? 16.825 8.012 -3.152 1.00 94.81 109 GLN A CA 1
ATOM 910 C C . GLN A 1 109 ? 16.369 6.715 -3.824 1.00 94.81 109 GLN A C 1
ATOM 912 O O . GLN A 1 109 ? 16.556 6.538 -5.036 1.00 94.81 109 GLN A O 1
ATOM 917 N N . ASN A 1 110 ? 15.773 5.818 -3.043 1.00 95.50 110 ASN A N 1
ATOM 918 C CA . ASN A 1 110 ? 15.525 4.433 -3.420 1.00 95.50 110 ASN A CA 1
ATOM 919 C C . ASN A 1 110 ? 14.052 4.026 -3.351 1.00 95.50 110 ASN A C 1
ATOM 921 O O . ASN A 1 110 ? 13.703 2.920 -3.777 1.00 95.50 110 ASN A O 1
ATOM 925 N N . GLY A 1 111 ? 13.179 4.906 -2.864 1.00 96.94 111 GLY A N 1
ATOM 926 C CA . GLY A 1 111 ? 11.754 4.641 -2.801 1.00 96.94 111 GLY A CA 1
ATOM 927 C C . GLY A 1 111 ? 11.095 4.611 -4.179 1.00 96.94 111 GLY A C 1
ATOM 928 O O . GLY A 1 111 ? 11.433 5.364 -5.097 1.00 96.94 111 GLY A O 1
ATOM 929 N N . VAL A 1 112 ? 10.099 3.742 -4.308 1.00 98.19 112 VAL A N 1
ATOM 930 C CA . VAL A 1 112 ? 9.220 3.642 -5.474 1.00 98.19 112 VAL A CA 1
ATOM 931 C C . VAL A 1 112 ? 7.779 3.778 -5.006 1.00 98.19 112 VAL A C 1
ATOM 933 O O . VAL A 1 112 ? 7.313 2.992 -4.186 1.00 98.19 112 VAL A O 1
ATOM 936 N N . GLY A 1 113 ? 7.054 4.766 -5.520 1.00 98.06 113 GLY A N 1
ATOM 937 C CA . GLY A 1 113 ? 5.606 4.845 -5.362 1.00 98.06 113 GLY A CA 1
ATOM 938 C C . GLY A 1 113 ? 4.919 3.845 -6.286 1.00 98.06 113 GLY A C 1
ATOM 939 O O . GLY A 1 113 ? 5.218 3.798 -7.478 1.00 98.06 113 GLY A O 1
ATOM 940 N N . VAL A 1 114 ? 3.989 3.058 -5.754 1.00 98.38 114 VAL A N 1
ATOM 941 C CA . VAL A 1 114 ? 3.244 2.047 -6.509 1.00 98.38 114 VAL A CA 1
ATOM 942 C C . VAL A 1 114 ? 1.765 2.383 -6.478 1.00 98.38 114 VAL A C 1
ATOM 944 O O . VAL A 1 114 ? 1.177 2.450 -5.401 1.00 98.38 114 VAL A O 1
ATOM 947 N N . VAL A 1 115 ? 1.142 2.554 -7.647 1.00 98.31 115 VAL A N 1
ATOM 948 C CA . VAL A 1 115 ? -0.321 2.631 -7.773 1.00 98.31 115 VAL A CA 1
ATOM 949 C C . VAL A 1 115 ? -0.815 1.581 -8.752 1.00 98.31 115 VAL A C 1
ATOM 951 O O . VAL A 1 115 ? -0.495 1.638 -9.936 1.00 98.31 115 VAL A O 1
ATOM 954 N N . TRP A 1 116 ? -1.670 0.672 -8.298 1.00 98.25 116 TRP A N 1
ATOM 955 C CA . TRP A 1 116 ? -2.313 -0.301 -9.178 1.00 98.25 116 TRP A CA 1
ATOM 956 C C . TRP A 1 116 ? -3.648 -0.757 -8.610 1.00 98.25 116 TRP A C 1
ATOM 958 O O . TRP A 1 116 ? -3.716 -1.139 -7.450 1.00 98.25 116 TRP A O 1
ATOM 968 N N . ALA A 1 117 ? -4.711 -0.710 -9.415 1.00 97.44 117 ALA A N 1
ATOM 969 C CA . ALA A 1 117 ? -6.021 -1.277 -9.079 1.00 97.44 117 ALA A CA 1
ATOM 970 C C . ALA A 1 117 ? -6.535 -0.966 -7.647 1.00 97.44 117 ALA A C 1
ATOM 972 O O . ALA A 1 117 ? -7.127 -1.824 -7.002 1.00 97.44 117 ALA A O 1
ATOM 973 N N . GLY A 1 118 ? -6.326 0.255 -7.137 1.00 97.25 118 GLY A N 1
ATOM 974 C CA . GLY A 1 118 ? -6.740 0.666 -5.785 1.00 97.25 118 GLY A CA 1
ATOM 975 C C . GLY A 1 118 ? -5.765 0.303 -4.654 1.00 97.25 118 GLY A C 1
ATOM 976 O O . GLY A 1 118 ? -6.036 0.598 -3.492 1.00 97.25 118 GLY A O 1
ATOM 977 N N . PHE A 1 119 ? -4.611 -0.281 -4.966 1.00 98.31 119 PHE A N 1
ATOM 978 C CA . PHE A 1 119 ? -3.452 -0.336 -4.080 1.00 98.31 119 PHE A CA 1
ATOM 979 C C . PHE A 1 119 ? -2.586 0.905 -4.296 1.00 98.31 119 PHE A C 1
ATOM 981 O O . PHE A 1 119 ? -2.290 1.262 -5.437 1.00 98.31 119 PHE A O 1
ATOM 988 N N . TYR A 1 120 ? -2.201 1.555 -3.196 1.00 97.06 120 TYR A N 1
ATOM 989 C CA . TYR A 1 120 ? -1.274 2.680 -3.185 1.00 97.06 120 TYR A CA 1
ATOM 990 C C . TYR A 1 120 ? -0.308 2.526 -2.013 1.00 97.06 120 TYR A C 1
ATOM 992 O O . TYR A 1 120 ? -0.755 2.520 -0.867 1.00 97.06 120 TYR A O 1
ATOM 1000 N N . PHE A 1 121 ? 0.981 2.347 -2.297 1.00 97.88 121 PHE A N 1
ATOM 1001 C CA . PHE A 1 121 ? 2.000 2.102 -1.274 1.00 97.88 121 PHE A CA 1
ATOM 1002 C C . PHE A 1 121 ? 3.401 2.525 -1.742 1.00 97.88 121 PHE A C 1
ATOM 1004 O O . PHE A 1 121 ? 3.643 2.691 -2.940 1.00 97.88 121 PHE A O 1
ATOM 1011 N N . SER A 1 122 ? 4.318 2.696 -0.787 1.00 96.94 122 SER A N 1
ATOM 1012 C CA . SER A 1 122 ? 5.755 2.850 -1.044 1.00 96.94 122 SER A CA 1
ATOM 1013 C C . SER A 1 122 ? 6.435 1.482 -1.070 1.00 96.94 122 SER A C 1
ATOM 1015 O O . SER A 1 122 ? 6.144 0.626 -0.242 1.00 96.94 122 SER A O 1
ATOM 1017 N N . SER A 1 123 ? 7.380 1.303 -1.983 1.00 98.00 123 SER A N 1
ATOM 1018 C CA . SER A 1 123 ? 8.272 0.149 -2.094 1.00 98.00 123 SER A CA 1
ATOM 1019 C C . SER A 1 123 ? 9.713 0.636 -2.300 1.00 98.00 123 SER A C 1
ATOM 1021 O O . SER A 1 123 ? 9.972 1.838 -2.229 1.00 98.00 123 SER A O 1
ATOM 1023 N N . HIS A 1 124 ? 10.650 -0.268 -2.574 1.00 97.25 124 HIS A N 1
ATOM 1024 C CA . HIS A 1 124 ? 12.063 0.043 -2.785 1.00 97.25 124 HIS A CA 1
ATOM 1025 C C . HIS A 1 124 ? 12.552 -0.554 -4.107 1.00 97.25 124 HIS A C 1
ATOM 1027 O O . HIS A 1 124 ? 12.168 -1.664 -4.494 1.00 97.25 124 HIS A O 1
ATOM 1033 N N . LYS A 1 125 ? 13.456 0.152 -4.790 1.00 95.81 125 LYS A N 1
ATOM 1034 C CA . LYS A 1 125 ? 13.992 -0.253 -6.103 1.00 95.81 125 LYS A CA 1
ATOM 1035 C C . LYS A 1 125 ? 14.563 -1.671 -6.114 1.00 95.81 125 LYS A C 1
ATOM 1037 O O . LYS A 1 125 ? 14.359 -2.397 -7.080 1.00 95.81 125 LYS A O 1
ATOM 1042 N N . ALA A 1 126 ? 15.239 -2.080 -5.039 1.00 95.06 126 ALA A N 1
ATOM 1043 C CA . ALA A 1 126 ? 15.899 -3.388 -4.953 1.00 95.06 126 ALA A CA 1
ATOM 1044 C C . ALA A 1 126 ? 14.946 -4.592 -5.041 1.00 95.06 126 ALA A C 1
ATOM 1046 O O . ALA A 1 126 ? 15.384 -5.671 -5.427 1.00 95.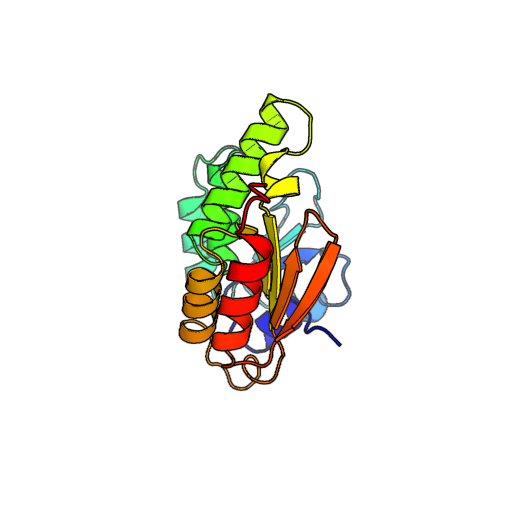06 126 ALA A O 1
ATOM 1047 N N . PHE A 1 127 ? 13.667 -4.433 -4.689 1.00 96.19 127 PHE A N 1
ATOM 1048 C CA . PHE A 1 127 ? 12.716 -5.547 -4.667 1.00 96.19 127 PHE A CA 1
ATOM 1049 C C . PHE A 1 127 ? 11.413 -5.275 -5.424 1.00 96.19 127 PHE A C 1
ATOM 1051 O O . PHE A 1 127 ? 10.552 -6.149 -5.468 1.00 96.19 127 PHE A O 1
ATOM 1058 N N . ILE A 1 128 ? 11.267 -4.121 -6.085 1.00 97.25 128 ILE A N 1
ATOM 1059 C CA . ILE A 1 128 ? 10.014 -3.736 -6.754 1.00 97.25 128 ILE A CA 1
ATOM 1060 C C . ILE A 1 128 ? 9.494 -4.794 -7.737 1.00 97.25 128 ILE A C 1
ATOM 1062 O O . ILE A 1 128 ? 8.296 -5.053 -7.780 1.00 97.25 128 ILE A O 1
ATOM 1066 N N . VAL A 1 129 ? 10.380 -5.449 -8.493 1.00 97.56 129 VAL A N 1
ATOM 1067 C CA . VAL A 1 129 ? 9.993 -6.469 -9.485 1.00 97.56 129 VAL A CA 1
ATOM 1068 C C . VAL A 1 129 ? 9.237 -7.621 -8.825 1.00 97.56 129 VAL A C 1
ATOM 1070 O O . VAL A 1 129 ? 8.184 -8.042 -9.308 1.00 97.56 129 VAL A O 1
ATOM 1073 N N . ASP A 1 130 ? 9.749 -8.105 -7.701 1.00 97.81 130 ASP A N 1
ATOM 1074 C CA . ASP A 1 130 ? 9.136 -9.199 -6.963 1.00 97.81 130 ASP A CA 1
ATOM 1075 C C . ASP A 1 130 ? 7.833 -8.770 -6.281 1.00 97.81 130 ASP A C 1
ATOM 1077 O O . ASP A 1 130 ? 6.883 -9.547 -6.248 1.00 97.81 130 ASP A O 1
ATOM 1081 N N . GLU A 1 131 ? 7.764 -7.545 -5.751 1.00 97.88 131 GLU A N 1
ATOM 1082 C CA . GLU A 1 131 ? 6.550 -7.039 -5.098 1.00 97.88 131 GLU A CA 1
ATOM 1083 C C . GLU A 1 131 ? 5.408 -6.903 -6.106 1.00 97.88 131 GLU A C 1
ATOM 1085 O O . GLU A 1 131 ? 4.277 -7.275 -5.803 1.00 97.88 131 GLU A O 1
ATOM 1090 N N . ILE A 1 132 ? 5.698 -6.439 -7.327 1.00 98.31 132 ILE A N 1
ATOM 1091 C CA . ILE A 1 132 ? 4.712 -6.402 -8.415 1.00 98.31 132 ILE A CA 1
ATOM 1092 C C . ILE A 1 132 ? 4.322 -7.815 -8.852 1.00 98.31 132 ILE A C 1
ATOM 1094 O O . ILE A 1 132 ? 3.141 -8.083 -9.076 1.00 98.31 132 ILE A O 1
ATOM 1098 N N . ASN A 1 133 ? 5.279 -8.745 -8.912 1.00 97.88 133 ASN A N 1
ATOM 1099 C CA . ASN A 1 133 ? 4.989 -10.146 -9.209 1.00 97.88 133 ASN A CA 1
ATOM 1100 C C . ASN A 1 133 ? 4.066 -10.782 -8.171 1.00 97.88 133 ASN A C 1
ATOM 1102 O O . ASN A 1 133 ? 3.108 -11.461 -8.534 1.00 97.88 133 ASN A O 1
ATOM 1106 N N . TRP A 1 134 ? 4.328 -10.539 -6.889 1.00 98.06 134 TRP A N 1
ATOM 1107 C CA . TRP A 1 134 ? 3.450 -10.966 -5.809 1.00 98.06 134 TRP A CA 1
ATOM 1108 C C . TRP A 1 134 ? 2.075 -10.308 -5.939 1.00 98.06 134 TRP A C 1
ATOM 1110 O O . TRP A 1 134 ? 1.071 -11.009 -5.948 1.00 98.06 134 TRP A O 1
ATOM 1120 N N . LEU A 1 135 ? 2.014 -8.988 -6.138 1.00 97.56 135 LEU A N 1
ATOM 1121 C CA . LEU A 1 135 ? 0.761 -8.235 -6.210 1.00 97.56 135 LEU A CA 1
ATOM 1122 C C . LEU A 1 135 ? -0.161 -8.756 -7.324 1.00 97.56 135 LEU A C 1
ATOM 1124 O O . LEU A 1 135 ? -1.345 -8.992 -7.085 1.00 97.56 135 LEU A O 1
ATOM 1128 N N . TRP A 1 136 ? 0.378 -8.995 -8.522 1.00 97.69 136 TRP A N 1
ATOM 1129 C CA . TRP A 1 136 ? -0.392 -9.518 -9.657 1.00 97.69 136 TRP A CA 1
ATOM 1130 C C . TRP A 1 136 ? -0.762 -10.999 -9.522 1.00 97.69 136 TRP A C 1
ATOM 1132 O O . TRP A 1 136 ? -1.783 -11.416 -10.063 1.00 97.69 136 TRP A O 1
ATOM 1142 N N . LYS A 1 137 ? 0.014 -11.800 -8.782 1.00 97.25 137 LYS A N 1
ATOM 1143 C CA . LYS A 1 137 ? -0.352 -13.191 -8.462 1.00 97.25 137 LYS A CA 1
ATOM 1144 C C . LYS A 1 137 ? -1.416 -13.283 -7.373 1.00 97.25 137 LYS A C 1
ATOM 1146 O O . LYS A 1 137 ? -2.266 -14.165 -7.438 1.00 97.25 137 LYS A O 1
ATOM 1151 N N . THR A 1 138 ? -1.366 -12.390 -6.389 1.00 97.69 138 THR A N 1
ATOM 1152 C CA . THR A 1 138 ? -2.296 -12.363 -5.255 1.00 97.69 138 THR A CA 1
ATOM 1153 C C . THR A 1 138 ? -3.672 -11.854 -5.674 1.00 97.69 138 THR A C 1
ATOM 1155 O O . THR A 1 138 ? -4.686 -12.408 -5.256 1.00 97.69 138 THR A O 1
ATOM 1158 N N . TYR A 1 139 ? -3.731 -10.824 -6.523 1.00 97.62 139 TYR A N 1
ATOM 1159 C CA . TYR A 1 139 ? -4.984 -10.156 -6.878 1.00 97.62 139 TYR A CA 1
ATOM 1160 C C . TYR A 1 139 ? -5.315 -10.326 -8.364 1.00 97.62 139 TYR A C 1
ATOM 1162 O O . TYR A 1 139 ? -5.004 -9.479 -9.192 1.00 97.62 139 TYR A O 1
ATOM 1170 N N . THR A 1 140 ? -6.008 -11.406 -8.714 1.00 97.00 140 THR A N 1
ATOM 1171 C CA . THR A 1 140 ? -6.351 -11.741 -10.113 1.00 97.00 140 THR A CA 1
ATOM 1172 C C . THR A 1 140 ? -7.790 -11.391 -10.502 1.00 97.00 140 THR A C 1
ATOM 1174 O O . THR A 1 140 ? -8.264 -11.782 -11.568 1.00 97.00 140 THR A O 1
ATOM 1177 N N . HIS A 1 141 ? -8.499 -10.643 -9.651 1.00 97.94 141 HIS A N 1
ATOM 1178 C CA . HIS A 1 141 ? -9.896 -10.271 -9.872 1.00 97.94 141 HIS A CA 1
ATOM 1179 C C . HIS A 1 141 ? -10.096 -9.557 -11.218 1.00 97.94 141 HIS A C 1
ATOM 1181 O O . HIS A 1 141 ? -9.279 -8.721 -11.618 1.00 97.94 141 HIS A O 1
ATOM 1187 N N . THR A 1 142 ? -11.214 -9.831 -11.898 1.00 97.12 142 THR A N 1
ATOM 1188 C CA . THR A 1 142 ? -11.489 -9.316 -13.253 1.00 97.12 142 THR A CA 1
ATOM 1189 C C . THR A 1 142 ? -11.480 -7.793 -13.317 1.00 97.12 142 THR A C 1
ATOM 1191 O O . THR A 1 142 ? -11.047 -7.226 -14.314 1.00 97.12 142 THR A O 1
ATOM 1194 N N . GLU A 1 143 ? -11.903 -7.114 -12.248 1.00 96.81 143 GLU A N 1
ATOM 1195 C CA . GLU A 1 143 ? -11.852 -5.649 -12.161 1.00 96.81 143 GLU A CA 1
ATOM 1196 C C . GLU A 1 143 ? -10.474 -5.091 -11.791 1.00 96.81 143 GLU A C 1
ATOM 1198 O O . GLU A 1 143 ? -10.244 -3.899 -11.969 1.00 96.81 143 GLU A O 1
ATOM 1203 N N . ALA A 1 144 ? -9.553 -5.904 -11.270 1.00 96.81 144 ALA A N 1
ATOM 1204 C CA . ALA A 1 144 ? -8.203 -5.458 -10.931 1.00 96.81 144 ALA A CA 1
ATOM 1205 C C . ALA A 1 144 ? -7.298 -5.447 -12.172 1.00 96.81 144 ALA A C 1
ATOM 1207 O O . ALA A 1 144 ? -6.670 -4.433 -12.483 1.00 96.81 144 ALA A O 1
ATOM 1208 N N . VAL A 1 145 ? -7.307 -6.544 -12.935 1.00 96.62 145 VAL A N 1
ATOM 1209 C CA . VAL A 1 145 ? -6.410 -6.769 -14.086 1.00 96.62 145 VAL A CA 1
ATOM 1210 C C . VAL A 1 145 ? -6.657 -5.824 -15.271 1.00 96.62 145 VAL A C 1
ATOM 1212 O O . VAL A 1 145 ? -5.824 -5.721 -16.167 1.00 96.62 145 VAL A O 1
ATOM 1215 N N . LYS A 1 146 ? -7.781 -5.094 -15.275 1.00 95.88 146 LYS A N 1
ATOM 1216 C CA . LYS A 1 146 ? -8.108 -4.063 -16.278 1.00 95.88 146 LYS A CA 1
ATOM 1217 C C . LYS A 1 146 ? -7.304 -2.772 -16.112 1.00 95.88 146 LYS A C 1
ATOM 1219 O O . LYS A 1 146 ? -7.297 -1.944 -17.021 1.00 95.88 146 LYS A O 1
ATOM 1224 N N . HIS A 1 147 ? -6.685 -2.553 -14.952 1.00 97.25 147 HIS A N 1
ATOM 1225 C CA . HIS A 1 147 ? -5.992 -1.302 -14.660 1.00 97.25 147 HIS A CA 1
ATOM 1226 C C . HIS A 1 147 ? -4.489 -1.400 -14.932 1.00 97.25 147 HIS A C 1
ATOM 1228 O O . HIS A 1 147 ? -3.863 -2.400 -14.564 1.00 97.25 147 HIS A O 1
ATOM 1234 N N . PRO A 1 148 ? -3.883 -0.344 -15.504 1.00 97.25 148 PRO A N 1
ATOM 1235 C CA . PRO A 1 148 ? -2.437 -0.258 -15.588 1.00 97.25 148 PRO A CA 1
ATOM 1236 C C . PRO A 1 148 ? -1.822 -0.030 -14.201 1.00 97.25 148 PRO A C 1
ATOM 1238 O O . PRO A 1 148 ? -2.455 0.502 -13.280 1.00 97.25 148 PRO A O 1
ATOM 1241 N N . LEU A 1 149 ? -0.573 -0.456 -14.069 1.00 98.12 149 LEU A N 1
ATOM 1242 C CA . LEU A 1 149 ? 0.320 -0.176 -12.956 1.00 98.12 149 LEU A CA 1
ATOM 1243 C C . LEU A 1 149 ? 1.023 1.157 -13.209 1.00 98.12 149 LEU A C 1
ATOM 1245 O O . LEU A 1 149 ? 1.494 1.416 -14.310 1.00 98.12 149 LEU A O 1
ATOM 1249 N N . TYR A 1 150 ? 1.142 1.975 -12.173 1.00 98.12 150 TYR A N 1
ATOM 1250 C CA . TYR A 1 150 ? 1.977 3.166 -12.178 1.00 98.12 150 TYR A CA 1
ATOM 1251 C C . TYR A 1 150 ? 3.109 2.981 -11.177 1.00 98.12 150 TYR A C 1
ATOM 1253 O O . TYR A 1 150 ? 2.846 2.729 -9.998 1.00 98.12 150 TYR A O 1
ATOM 1261 N N . LEU A 1 151 ? 4.344 3.130 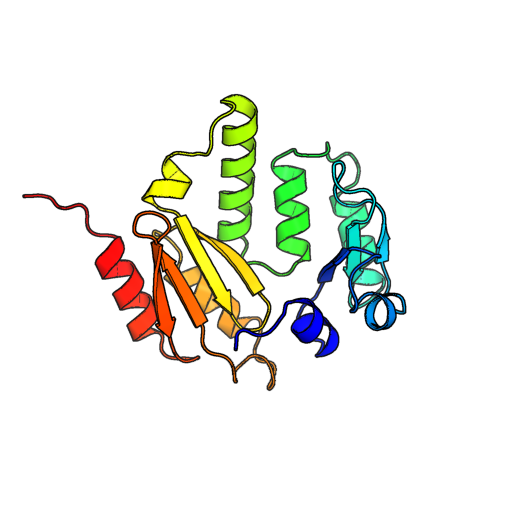-11.650 1.00 97.94 151 LEU A N 1
ATOM 1262 C CA . LEU A 1 151 ? 5.541 3.153 -10.814 1.00 97.94 151 LEU A CA 1
ATOM 1263 C C . LEU A 1 151 ? 6.154 4.547 -10.869 1.00 97.94 151 LEU A C 1
ATOM 1265 O O . LEU A 1 151 ? 6.413 5.057 -11.958 1.00 97.94 151 LEU A O 1
ATOM 1269 N N . THR A 1 152 ? 6.376 5.152 -9.707 1.00 97.44 152 THR A N 1
ATOM 1270 C CA . THR A 1 152 ? 6.975 6.482 -9.565 1.00 97.44 152 THR A CA 1
ATOM 1271 C C . THR A 1 152 ? 8.317 6.358 -8.857 1.00 97.44 152 THR A C 1
ATOM 1273 O O . THR A 1 152 ? 8.361 5.908 -7.715 1.00 97.44 152 THR A O 1
ATOM 1276 N N . ASP A 1 153 ? 9.411 6.759 -9.500 1.00 96.00 153 ASP A N 1
ATOM 1277 C CA . ASP A 1 153 ? 10.705 6.899 -8.823 1.00 96.00 153 ASP A CA 1
ATOM 1278 C C . ASP A 1 153 ? 10.675 8.141 -7.928 1.00 96.00 153 ASP A C 1
ATOM 1280 O O . ASP A 1 153 ? 10.602 9.261 -8.433 1.00 96.00 153 ASP A O 1
ATOM 1284 N N . LYS A 1 154 ? 10.752 7.959 -6.605 1.00 94.44 154 LYS A N 1
ATOM 1285 C CA . LYS A 1 154 ? 10.657 9.076 -5.653 1.00 94.44 154 LYS A CA 1
ATOM 1286 C C . LYS A 1 154 ? 11.793 10.086 -5.788 1.00 94.44 154 LYS A C 1
ATOM 1288 O O . LYS A 1 154 ? 11.595 11.256 -5.477 1.00 94.44 154 LYS A O 1
ATOM 1293 N N . LYS A 1 155 ? 12.954 9.665 -6.298 1.00 94.75 155 LYS A N 1
ATOM 1294 C CA . LYS A 1 155 ? 14.108 10.552 -6.481 1.00 94.75 155 LYS A CA 1
ATOM 1295 C C . LYS A 1 155 ? 13.884 11.564 -7.597 1.00 94.75 155 LYS A C 1
ATOM 1297 O O . LYS A 1 155 ? 14.328 12.704 -7.501 1.00 94.75 155 LYS A O 1
ATOM 1302 N N . THR A 1 156 ? 13.276 11.116 -8.690 1.00 94.56 156 THR A N 1
ATOM 1303 C CA . THR A 1 156 ? 13.144 11.902 -9.924 1.00 94.56 156 THR A CA 1
ATOM 1304 C C . THR A 1 156 ? 11.719 12.378 -10.185 1.00 94.56 156 THR A C 1
ATOM 1306 O O . THR A 1 156 ? 11.506 13.130 -11.133 1.00 94.56 156 THR A O 1
ATOM 1309 N N . ASP A 1 157 ? 10.758 11.913 -9.382 1.00 94.00 157 ASP A N 1
ATOM 1310 C CA . ASP A 1 157 ? 9.309 12.083 -9.549 1.00 94.00 157 ASP A CA 1
ATOM 1311 C C . ASP A 1 157 ? 8.777 11.585 -10.911 1.00 94.00 157 ASP A C 1
ATOM 1313 O O . ASP A 1 157 ? 7.657 11.868 -11.343 1.00 94.00 157 ASP A O 1
ATOM 1317 N N . LYS A 1 158 ? 9.583 10.790 -11.627 1.00 94.94 158 LYS A N 1
ATOM 1318 C CA . LYS A 1 158 ? 9.193 10.221 -12.915 1.00 94.94 158 LYS A CA 1
ATOM 1319 C C . LYS A 1 158 ? 8.264 9.044 -12.691 1.00 94.94 158 LYS A C 1
ATOM 1321 O O . LYS A 1 158 ? 8.604 8.090 -11.995 1.00 94.94 158 LYS A O 1
ATOM 1326 N N . THR A 1 159 ? 7.106 9.103 -13.339 1.00 96.06 159 THR A N 1
ATOM 1327 C CA . THR A 1 159 ? 6.112 8.031 -13.320 1.00 96.06 159 THR A CA 1
ATOM 1328 C C . THR A 1 159 ? 6.056 7.331 -14.670 1.00 96.06 159 THR A C 1
ATOM 1330 O O . THR A 1 159 ? 5.925 7.989 -15.701 1.00 96.06 159 THR A O 1
ATOM 1333 N N . VAL A 1 160 ? 6.095 6.001 -14.657 1.00 96.44 160 VAL A N 1
ATOM 1334 C CA . VAL A 1 160 ? 5.818 5.160 -15.826 1.00 96.44 160 VAL A CA 1
ATOM 1335 C C . VAL A 1 160 ? 4.472 4.464 -15.663 1.00 96.44 160 VAL A C 1
ATOM 1337 O O . VAL A 1 160 ? 4.107 4.050 -14.562 1.00 96.44 160 VAL A O 1
ATOM 1340 N N . GLU A 1 161 ? 3.732 4.347 -16.762 1.00 97.69 161 GLU A N 1
ATOM 1341 C CA . GLU A 1 161 ? 2.523 3.529 -16.849 1.00 97.69 161 GLU A CA 1
ATOM 1342 C C . GLU A 1 161 ? 2.878 2.195 -17.516 1.00 97.69 161 GLU A C 1
ATOM 1344 O O . GLU A 1 161 ? 3.456 2.177 -18.601 1.00 97.69 161 GLU A O 1
ATOM 1349 N N . ILE A 1 162 ? 2.535 1.085 -16.869 1.00 97.88 162 ILE A N 1
ATOM 1350 C CA . ILE A 1 162 ? 2.850 -0.277 -17.302 1.00 97.88 162 ILE A CA 1
ATOM 1351 C C . ILE A 1 162 ? 1.550 -1.073 -17.382 1.00 97.88 162 ILE A C 1
ATOM 1353 O O . ILE A 1 162 ? 0.741 -1.075 -16.451 1.00 97.88 162 ILE A O 1
ATOM 1357 N N . ARG A 1 163 ? 1.328 -1.770 -18.497 1.00 97.38 163 ARG A N 1
ATOM 1358 C CA . ARG A 1 163 ? 0.143 -2.622 -18.656 1.00 97.38 163 ARG A CA 1
ATOM 1359 C C . ARG A 1 163 ? 0.227 -3.830 -17.723 1.00 97.38 163 ARG A C 1
ATOM 1361 O O . ARG A 1 163 ? 1.305 -4.366 -17.484 1.00 97.38 163 ARG A O 1
ATOM 1368 N N . TYR A 1 164 ? -0.920 -4.284 -17.221 1.00 96.19 164 TYR A N 1
ATOM 1369 C CA . TYR A 1 164 ? -0.976 -5.520 -16.444 1.00 96.19 164 TYR A CA 1
ATOM 1370 C C . TYR A 1 164 ? -0.365 -6.687 -17.236 1.00 96.19 164 TYR A C 1
ATOM 1372 O O . TYR A 1 164 ? -0.667 -6.865 -18.417 1.00 96.19 164 TYR A O 1
ATOM 1380 N N . GLY A 1 165 ? 0.492 -7.470 -16.581 1.00 95.06 165 GLY A N 1
ATOM 1381 C CA . GLY A 1 165 ? 1.187 -8.610 -17.182 1.00 95.06 165 GLY A CA 1
ATOM 1382 C C . GLY A 1 165 ? 2.459 -8.257 -17.961 1.00 95.06 165 GLY A C 1
ATOM 1383 O O . GLY A 1 165 ? 3.233 -9.162 -18.264 1.00 95.06 165 GLY A O 1
ATOM 1384 N N . ASP A 1 166 ? 2.729 -6.976 -18.233 1.00 97.38 166 ASP A N 1
ATOM 1385 C CA . ASP A 1 166 ? 3.971 -6.535 -18.877 1.00 97.38 166 ASP A CA 1
ATOM 1386 C C . ASP A 1 166 ? 5.123 -6.474 -17.861 1.00 97.38 166 ASP A C 1
ATOM 1388 O O . ASP A 1 166 ? 5.541 -5.417 -17.382 1.00 97.38 166 ASP A O 1
ATOM 1392 N N . PHE A 1 167 ? 5.611 -7.654 -17.484 1.00 95.75 167 PHE A N 1
ATOM 1393 C CA . PHE A 1 167 ? 6.705 -7.799 -16.527 1.00 95.75 167 PHE A CA 1
ATOM 1394 C C . PHE A 1 167 ? 8.049 -7.296 -17.046 1.00 95.75 167 PHE A C 1
ATOM 1396 O O . PHE A 1 167 ? 8.916 -6.965 -16.237 1.00 95.75 167 PHE A O 1
ATOM 1403 N N . ASP A 1 168 ? 8.251 -7.248 -18.359 1.00 96.62 168 ASP A N 1
ATOM 1404 C CA . ASP A 1 168 ? 9.520 -6.787 -18.913 1.00 96.62 168 ASP A CA 1
ATOM 1405 C C . ASP A 1 168 ? 9.661 -5.274 -18.737 1.00 96.62 168 ASP A C 1
ATOM 1407 O O . ASP A 1 168 ? 10.695 -4.828 -18.236 1.00 96.62 168 ASP A O 1
ATOM 1411 N N . SER A 1 169 ? 8.583 -4.507 -18.932 1.00 96.69 169 SER A N 1
ATOM 1412 C CA . SER A 1 169 ? 8.550 -3.083 -18.569 1.00 96.69 169 SER A CA 1
ATOM 1413 C C . SER A 1 169 ? 8.808 -2.833 -17.073 1.00 96.69 169 SER A C 1
ATOM 1415 O O . SER A 1 169 ? 9.468 -1.857 -16.714 1.00 96.69 169 SER A O 1
ATOM 1417 N N . VAL A 1 170 ? 8.352 -3.720 -16.175 1.00 96.56 170 VAL A N 1
ATOM 1418 C CA . VAL A 1 170 ? 8.651 -3.616 -14.728 1.00 96.56 170 VAL A CA 1
ATOM 1419 C C . VAL A 1 170 ? 10.144 -3.826 -14.459 1.00 96.56 170 VAL A C 1
ATOM 1421 O O . VAL A 1 170 ? 10.752 -3.075 -13.692 1.00 96.56 170 VAL A O 1
ATOM 1424 N N . LYS A 1 171 ? 10.761 -4.826 -15.100 1.00 95.31 171 LYS A N 1
ATOM 1425 C CA . LYS A 1 171 ? 12.206 -5.080 -14.983 1.00 95.31 171 LYS A CA 1
ATOM 1426 C C . LYS A 1 171 ? 13.021 -3.928 -15.558 1.00 95.31 171 LYS A C 1
ATOM 1428 O O . LYS A 1 171 ? 14.046 -3.575 -14.982 1.00 95.31 171 LYS A O 1
ATOM 1433 N N . ASP A 1 172 ? 12.590 -3.346 -16.668 1.00 94.38 172 ASP A N 1
ATOM 1434 C CA . ASP A 1 172 ? 13.305 -2.245 -17.307 1.00 94.38 172 ASP A CA 1
ATOM 1435 C C . ASP A 1 172 ? 13.203 -0.954 -16.492 1.00 94.38 172 ASP A C 1
ATOM 1437 O O . ASP A 1 172 ? 14.211 -0.257 -16.334 1.00 94.38 172 ASP A O 1
ATOM 1441 N N . PHE A 1 173 ? 12.052 -0.690 -15.860 1.00 93.31 173 PHE A N 1
ATOM 1442 C CA . PHE A 1 173 ? 11.940 0.347 -14.832 1.00 93.31 173 PHE A CA 1
ATOM 1443 C C . PHE A 1 173 ? 12.951 0.111 -13.704 1.00 93.31 173 PHE A C 1
ATOM 1445 O O . PHE A 1 173 ? 13.708 1.018 -13.363 1.00 93.31 173 PHE A O 1
ATOM 1452 N N . ALA A 1 174 ? 13.025 -1.110 -13.165 1.00 90.12 174 ALA A N 1
ATOM 1453 C CA . ALA A 1 174 ? 13.970 -1.422 -12.100 1.00 90.12 174 ALA A CA 1
ATOM 1454 C C . ALA A 1 174 ? 15.424 -1.195 -12.551 1.00 90.12 174 ALA A C 1
ATOM 1456 O O . ALA A 1 174 ? 16.148 -0.460 -11.893 1.00 90.12 174 ALA A O 1
ATOM 1457 N N . LYS A 1 175 ? 15.852 -1.723 -13.706 1.00 87.12 175 LYS A N 1
ATOM 1458 C CA . LYS A 1 175 ? 17.233 -1.567 -14.213 1.00 87.12 175 LYS A CA 1
ATOM 1459 C C . LYS A 1 175 ? 17.634 -0.109 -14.431 1.00 87.12 175 LYS A C 1
ATOM 1461 O O . LYS A 1 175 ? 18.712 0.293 -14.013 1.00 87.12 175 LYS A O 1
ATOM 1466 N N . THR A 1 176 ? 16.778 0.681 -15.078 1.00 78.19 176 THR A N 1
ATOM 1467 C CA . THR A 1 176 ? 17.079 2.087 -15.413 1.00 78.19 176 THR A CA 1
ATOM 1468 C C . THR A 1 176 ? 17.212 2.981 -14.184 1.00 78.19 176 THR A C 1
ATOM 1470 O O . THR A 1 176 ? 17.853 4.026 -14.260 1.00 78.19 176 THR A O 1
ATOM 1473 N N . HIS A 1 177 ? 16.668 2.548 -13.046 1.00 66.56 177 HIS A N 1
ATOM 1474 C CA . HIS A 1 177 ? 16.701 3.297 -11.794 1.00 66.56 177 HIS A CA 1
ATOM 1475 C C . HIS A 1 177 ? 17.566 2.624 -10.708 1.00 66.56 177 HIS A C 1
ATOM 1477 O O . HIS A 1 177 ? 17.769 3.232 -9.659 1.00 66.56 177 HIS A O 1
ATOM 1483 N N . LEU A 1 178 ? 18.102 1.418 -10.960 1.00 59.19 178 LEU A N 1
ATOM 1484 C CA . LEU A 1 178 ? 18.999 0.651 -10.076 1.00 59.19 178 LEU A CA 1
ATOM 1485 C C . LEU A 1 178 ? 20.497 0.830 -10.375 1.00 59.19 178 LEU A C 1
ATOM 1487 O O . LEU A 1 178 ? 21.316 0.335 -9.606 1.00 59.19 178 LEU A O 1
ATOM 1491 N N . ILE A 1 179 ? 20.885 1.497 -11.467 1.00 45.94 179 ILE A N 1
ATOM 1492 C CA . ILE A 1 179 ? 22.305 1.689 -11.798 1.00 45.94 179 ILE A CA 1
ATOM 1493 C C . ILE A 1 179 ? 22.829 2.945 -11.078 1.00 45.94 179 ILE A C 1
ATOM 1495 O O . ILE A 1 179 ? 22.360 4.048 -11.378 1.00 45.94 179 ILE A O 1
ATOM 1499 N N . PRO A 1 180 ? 23.823 2.834 -10.172 1.00 43.25 180 PRO A N 1
ATOM 1500 C CA . PRO A 1 180 ? 24.617 3.988 -9.788 1.00 43.25 180 PRO A CA 1
ATOM 1501 C C . PRO A 1 180 ? 25.396 4.426 -11.027 1.00 43.25 180 PRO A C 1
ATOM 1503 O O . PRO A 1 180 ? 26.038 3.602 -11.679 1.00 43.25 180 PRO A O 1
ATOM 1506 N N . ALA A 1 181 ? 25.353 5.716 -11.354 1.00 38.00 181 ALA A N 1
ATOM 1507 C CA . ALA A 1 181 ? 26.302 6.294 -12.291 1.00 38.00 181 ALA A CA 1
ATOM 1508 C C . ALA A 1 181 ? 27.717 6.113 -11.713 1.00 38.00 181 ALA A C 1
ATOM 1510 O O . ALA A 1 181 ? 28.177 6.913 -10.904 1.00 38.00 181 ALA A O 1
ATOM 1511 N N . HIS A 1 182 ? 28.376 5.018 -12.079 1.00 41.69 182 HIS A N 1
ATOM 1512 C CA . HIS A 1 182 ? 29.814 4.864 -11.961 1.00 41.69 182 HIS A CA 1
ATOM 151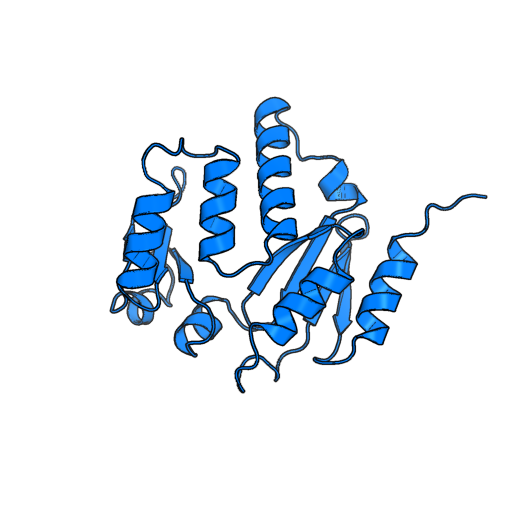3 C C . HIS A 1 182 ? 30.417 5.197 -13.322 1.00 41.69 182 HIS A C 1
ATOM 1515 O O . HIS A 1 182 ? 30.521 4.341 -14.199 1.00 41.69 182 HIS A O 1
ATOM 1521 N N . THR A 1 183 ? 30.786 6.464 -13.468 1.00 35.66 183 THR A N 1
ATOM 1522 C CA . THR A 1 183 ? 31.860 6.948 -14.342 1.00 35.66 183 THR A CA 1
ATOM 1523 C C . THR A 1 183 ? 32.619 8.001 -13.570 1.00 35.66 183 THR A C 1
ATOM 1525 O O . THR A 1 183 ? 31.928 8.913 -13.060 1.00 35.66 183 THR A O 1
#

Sequence (183 aa):
MKKRWYQAFLDGYKPAVLELNTHQSYSQLKEYPHITHVLPHEPRSCLFFQNDTLMNDFKNRMDGVQAYSGAYHYHLGITLGFPERSVQYYAHMREIEELVGEYPIDEVQNGVGVVWAGFYFSSHKAFIVDEINWLWKTYTHTEAVKHPLYLTDKKTDKTVEIRYGDFDSVKDFAKTHLIPAHT

Organism: NCBI:txid574699

Radius of gyration: 16.89 Å; chains: 1; bounding box: 54×28×42 Å

pLDDT: mean 94.18, std 10.26, range [35.66, 98.81]